Protein AF-A0A151J1C4-F1 (afdb_monomer)

Secondary structure (DSSP, 8-state):
--HHHHHHHHHHHHTS--HHHHHHHHHHHHHHTT--HHHHHHHH---HHHHHHHHHHHHHHHHHHS-GGG-HIIIIIHHHHHHHHTTS--SSHHHHHHHHHHHHHTS-HHHHHHHHHHHHHHHHHHHHTTT----

Sequence (135 aa):
MFLVNSHIIKMAAMLKPNAEYNRRAAIIEGLRAGRSATEIIRFFGYPRSTVHDVVVKYPASEQSNEDSNLNPMDYYVWSVVERVTNKSRHPNVTSLRTAIQAAFVGMDSATLQRACERFRQRIETVIQANGRYIE

InterPro domains:
  IPR036397 Ribonuclease H superfamily [G3DSA:3.30.420.10] (54-135)

Radius of gyration: 20.01 Å; Cα contacts (8 Å, |Δi|>4): 72; chains: 1; bounding box: 45×39×50 Å

Solvent-accessible surface area (backbone atoms only — not comparable to full-atom values): 7907 Å² total; per-residue (Å²): 145,68,66,70,59,55,55,52,52,48,52,57,59,68,61,50,83,45,73,66,57,54,50,53,51,54,51,52,53,38,47,75,71,69,46,51,69,69,56,47,32,67,73,71,68,50,58,66,68,58,52,51,54,48,62,69,48,41,65,65,47,52,63,57,70,70,43,50,70,70,40,55,56,60,66,43,51,47,58,52,36,51,63,58,43,66,74,50,90,59,95,44,71,66,54,43,51,51,40,46,53,48,40,62,72,68,50,57,64,70,58,54,49,55,52,54,64,43,44,61,58,47,52,52,49,26,58,76,50,72,71,42,93,72,136

Structure (mmCIF, N/CA/C/O backbone):
data_AF-A0A151J1C4-F1
#
_entry.id   AF-A0A151J1C4-F1
#
loop_
_atom_site.group_PDB
_atom_site.id
_atom_site.type_symbol
_atom_site.label_atom_id
_atom_site.label_alt_id
_atom_site.label_comp_id
_atom_site.label_asym_id
_atom_site.label_entity_id
_atom_site.label_seq_id
_atom_site.pdbx_PDB_ins_code
_atom_site.Cartn_x
_atom_site.Cartn_y
_atom_site.Cartn_z
_atom_site.occupancy
_atom_site.B_iso_or_equiv
_atom_site.auth_seq_id
_atom_site.auth_comp_id
_atom_site.auth_asym_id
_atom_site.auth_atom_id
_atom_site.pdbx_PDB_model_num
ATOM 1 N N . MET A 1 1 ? 3.571 10.542 -24.498 1.00 39.47 1 MET A N 1
ATOM 2 C CA . MET A 1 1 ? 4.294 10.727 -23.218 1.00 39.47 1 MET A CA 1
ATOM 3 C C . MET A 1 1 ? 3.798 11.989 -22.493 1.00 39.47 1 MET A C 1
ATOM 5 O O . MET A 1 1 ? 4.547 12.933 -22.352 1.00 39.47 1 MET A O 1
ATOM 9 N N . PHE A 1 2 ? 2.525 12.039 -22.065 1.00 37.16 2 PHE A N 1
ATOM 10 C CA . PHE A 1 2 ? 1.961 13.173 -21.287 1.00 37.16 2 PHE A CA 1
ATOM 11 C C . PHE A 1 2 ? 0.829 12.769 -20.312 1.00 37.16 2 PHE A C 1
ATOM 13 O O . PHE A 1 2 ? 0.400 13.577 -19.495 1.00 37.16 2 PHE A O 1
ATOM 20 N N . LEU A 1 3 ? 0.366 11.511 -20.338 1.00 42.88 3 LEU A N 1
ATOM 21 C CA . LEU A 1 3 ? -0.780 11.046 -19.539 1.00 42.88 3 LEU A CA 1
ATOM 22 C C . LEU A 1 3 ? -0.435 10.698 -18.080 1.00 42.88 3 LEU A C 1
ATOM 24 O O . LEU A 1 3 ? -1.278 10.864 -17.202 1.00 42.88 3 LEU A O 1
ATOM 28 N N . VAL A 1 4 ? 0.807 10.289 -17.795 1.00 40.84 4 VAL A N 1
ATOM 29 C CA . VAL A 1 4 ? 1.231 9.905 -16.433 1.00 40.84 4 VAL A CA 1
ATOM 30 C C . VAL A 1 4 ? 1.251 11.118 -15.490 1.00 40.84 4 VAL A C 1
ATOM 32 O O . VAL A 1 4 ? 0.829 11.021 -14.341 1.00 40.84 4 VAL A O 1
ATOM 35 N N . ASN A 1 5 ? 1.615 12.300 -16.001 1.00 44.38 5 ASN A N 1
ATOM 36 C CA . ASN A 1 5 ? 1.604 13.537 -15.217 1.00 44.38 5 ASN A CA 1
ATOM 37 C C . ASN A 1 5 ? 0.188 13.985 -14.833 1.00 44.38 5 ASN A C 1
ATOM 39 O O . ASN A 1 5 ? 0.004 14.512 -13.745 1.00 44.38 5 ASN A O 1
ATOM 43 N N . SER A 1 6 ? -0.831 13.745 -15.666 1.00 40.81 6 SER A N 1
ATOM 44 C CA . SER A 1 6 ? -2.205 14.174 -15.358 1.00 40.81 6 SER A CA 1
ATOM 45 C C . SER A 1 6 ? -2.799 13.413 -14.168 1.00 40.81 6 SER A C 1
ATOM 47 O O . SER A 1 6 ? -3.445 14.019 -13.314 1.00 40.81 6 SER A O 1
ATOM 49 N N . HIS A 1 7 ? -2.536 12.106 -14.068 1.00 47.03 7 HIS A N 1
ATOM 50 C CA . HIS A 1 7 ? -2.978 11.298 -12.930 1.00 47.03 7 HIS A CA 1
ATOM 51 C C . HIS A 1 7 ? -2.203 11.620 -11.652 1.00 47.03 7 HIS A C 1
ATOM 53 O O . HIS A 1 7 ? -2.825 11.784 -10.607 1.00 47.03 7 HIS A O 1
ATOM 59 N N . ILE A 1 8 ? -0.881 11.802 -11.732 1.00 43.78 8 ILE A N 1
ATOM 60 C CA . ILE A 1 8 ? -0.058 12.187 -10.574 1.00 43.78 8 ILE A CA 1
ATOM 61 C C . ILE A 1 8 ? -0.442 13.586 -10.067 1.00 43.78 8 ILE A C 1
ATOM 63 O O . ILE A 1 8 ? -0.606 13.777 -8.865 1.00 43.78 8 ILE A O 1
ATOM 67 N N . ILE A 1 9 ? -0.678 14.551 -10.963 1.00 49.84 9 ILE A N 1
ATOM 68 C CA . ILE A 1 9 ? -1.134 15.904 -10.605 1.00 49.84 9 ILE A CA 1
ATOM 69 C C . ILE A 1 9 ? -2.566 15.877 -10.046 1.00 49.84 9 ILE A C 1
ATOM 71 O O . ILE A 1 9 ? -2.857 16.605 -9.100 1.00 49.84 9 ILE A O 1
ATOM 75 N N . LYS A 1 10 ? -3.458 15.015 -10.559 1.00 49.84 10 LYS A N 1
ATOM 76 C CA . LYS A 1 10 ? -4.797 14.805 -9.978 1.00 49.84 10 LYS A CA 1
ATOM 77 C C . LYS A 1 10 ? -4.732 14.177 -8.586 1.00 49.84 10 LYS A C 1
ATOM 79 O O . LYS A 1 10 ? -5.439 14.649 -7.705 1.00 49.84 10 LYS A O 1
ATOM 84 N N . MET A 1 11 ? -3.870 13.185 -8.357 1.00 48.00 11 MET A N 1
ATOM 85 C CA . MET A 1 11 ? -3.659 12.615 -7.020 1.00 48.00 11 ME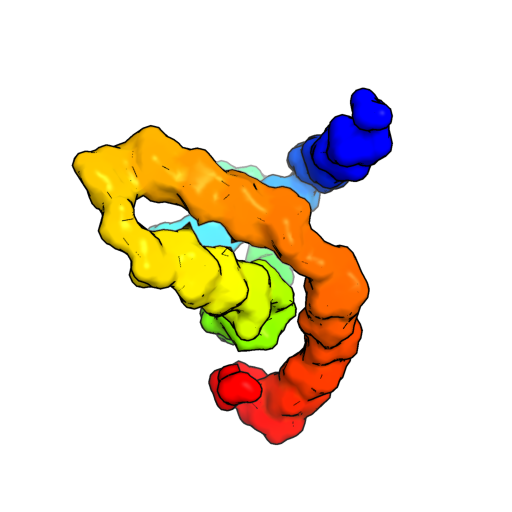T A CA 1
ATOM 86 C C . MET A 1 11 ? -3.055 13.647 -6.058 1.00 48.00 11 MET A C 1
ATOM 88 O O . MET A 1 11 ? -3.545 13.797 -4.946 1.00 48.00 11 MET A O 1
ATOM 92 N N . ALA A 1 12 ? -2.080 14.445 -6.502 1.00 45.22 12 ALA A N 1
ATOM 93 C CA . ALA A 1 12 ? -1.535 15.561 -5.725 1.00 45.22 12 ALA A CA 1
ATOM 94 C C . ALA A 1 12 ? -2.582 16.656 -5.429 1.00 45.22 12 ALA A C 1
ATOM 96 O O . ALA A 1 12 ? -2.571 17.256 -4.358 1.00 45.22 12 ALA A O 1
ATOM 97 N N . ALA A 1 13 ? -3.528 16.895 -6.341 1.00 49.38 13 ALA A N 1
ATOM 98 C CA . ALA A 1 13 ? -4.646 17.812 -6.123 1.00 49.38 13 ALA A CA 1
ATOM 99 C C . ALA A 1 13 ? -5.725 17.236 -5.184 1.00 49.38 13 ALA A C 1
ATOM 101 O O . ALA A 1 13 ? -6.360 18.003 -4.463 1.00 49.38 13 ALA A O 1
ATOM 102 N N . MET A 1 14 ? -5.908 15.909 -5.152 1.00 52.03 14 MET A N 1
ATOM 103 C CA . MET A 1 14 ? -6.715 15.207 -4.139 1.00 52.03 14 MET A CA 1
ATOM 104 C C . MET A 1 14 ? -6.045 15.205 -2.757 1.00 52.03 14 MET A C 1
ATOM 106 O O . MET A 1 14 ? -6.737 15.120 -1.748 1.00 52.03 14 MET A O 1
ATOM 110 N N . LEU A 1 15 ? -4.719 15.362 -2.708 1.00 52.03 15 LEU A N 1
ATOM 111 C CA . LEU A 1 15 ? -3.925 15.590 -1.497 1.00 52.03 15 LEU A CA 1
ATOM 112 C C . LEU A 1 15 ? -3.920 17.062 -1.046 1.00 52.03 15 LEU A C 1
ATOM 114 O O . LEU A 1 15 ? -3.160 17.422 -0.145 1.00 52.03 15 LEU A O 1
ATOM 118 N N . LYS A 1 16 ? -4.761 17.935 -1.629 1.00 50.75 16 LYS A N 1
ATOM 119 C CA . LYS A 1 16 ? -5.019 19.243 -1.014 1.00 50.75 16 LYS A CA 1
ATOM 120 C C . LYS A 1 16 ? -5.507 18.997 0.417 1.00 50.75 16 LYS A C 1
ATOM 122 O O . LYS A 1 16 ? -6.454 18.229 0.589 1.00 50.75 16 LYS A O 1
ATOM 127 N N . PRO A 1 17 ? -4.903 19.629 1.437 1.00 53.03 17 PRO A N 1
ATOM 128 C CA . PRO A 1 17 ? -5.266 19.362 2.818 1.00 53.03 17 PRO A CA 1
ATOM 129 C C . PRO A 1 17 ? -6.734 19.742 3.046 1.00 53.03 17 PRO A C 1
ATOM 131 O O . PRO A 1 17 ? -7.078 20.922 3.118 1.00 53.03 17 PRO A O 1
ATOM 134 N N . ASN A 1 18 ? -7.622 18.751 3.128 1.00 70.88 18 ASN A N 1
ATOM 135 C CA . ASN A 1 18 ? -8.983 18.985 3.586 1.00 70.88 18 ASN A CA 1
ATOM 136 C C . ASN A 1 18 ? -8.887 19.368 5.069 1.00 70.88 18 ASN A C 1
ATOM 138 O O . ASN A 1 18 ? -8.305 18.634 5.867 1.00 70.88 18 ASN A O 1
ATOM 142 N N . ALA A 1 19 ? -9.454 20.513 5.453 1.00 73.75 19 ALA A N 1
ATOM 143 C CA . ALA A 1 19 ? -9.430 20.978 6.836 1.00 73.75 19 ALA A CA 1
ATOM 144 C C . ALA A 1 19 ? -10.014 19.941 7.810 1.00 73.75 19 ALA A C 1
ATOM 146 O O . ALA A 1 19 ? -9.607 19.898 8.968 1.00 73.75 19 ALA A O 1
ATOM 147 N N . GLU A 1 20 ? -10.950 19.104 7.359 1.00 74.44 20 GLU A N 1
ATOM 148 C CA . GLU A 1 20 ? -11.461 17.983 8.147 1.00 74.44 20 GLU A CA 1
ATOM 149 C C . GLU A 1 20 ? -10.437 16.845 8.273 1.00 74.44 20 GLU A C 1
ATOM 151 O O . GLU A 1 20 ? -10.214 16.342 9.374 1.00 74.44 20 GLU A O 1
ATOM 156 N N . TYR A 1 21 ? -9.771 16.477 7.175 1.00 74.94 21 TYR A N 1
ATOM 157 C CA . TYR A 1 21 ? -8.719 15.456 7.175 1.00 74.94 21 TYR A CA 1
ATOM 158 C C . TYR A 1 21 ? -7.572 15.844 8.114 1.00 74.94 21 TYR A C 1
ATOM 160 O O . TYR A 1 21 ? -7.170 15.052 8.963 1.00 74.94 21 TYR A O 1
ATOM 168 N N . ASN A 1 22 ? -7.121 17.098 8.043 1.00 81.38 22 ASN A N 1
ATOM 169 C CA . ASN A 1 22 ? -6.067 17.618 8.913 1.00 81.38 22 ASN A CA 1
ATOM 170 C C . ASN A 1 22 ? -6.461 17.574 10.393 1.00 81.38 22 ASN A C 1
ATOM 172 O O . ASN A 1 22 ? -5.638 17.235 11.239 1.00 81.38 22 ASN A O 1
ATOM 176 N N . ARG A 1 23 ? -7.726 17.887 10.712 1.00 85.81 23 ARG A N 1
ATOM 177 C CA . ARG A 1 23 ? -8.250 17.797 12.082 1.00 85.81 23 ARG A CA 1
ATOM 178 C C . ARG A 1 23 ? -8.241 16.358 12.587 1.00 85.81 23 ARG A C 1
ATOM 180 O O . ARG A 1 23 ? -7.767 16.116 13.692 1.00 85.81 23 ARG A O 1
ATOM 187 N N . ARG A 1 24 ? -8.724 15.406 11.781 1.00 86.75 24 ARG A N 1
ATOM 188 C CA . ARG A 1 24 ? -8.703 13.976 12.133 1.00 86.75 24 ARG A CA 1
ATOM 189 C C . ARG A 1 24 ? -7.276 13.481 12.358 1.00 86.75 24 ARG A C 1
ATOM 191 O O . ARG A 1 24 ? -7.024 12.857 13.381 1.00 86.75 24 ARG A O 1
ATOM 198 N N . ALA A 1 25 ? -6.350 13.819 11.461 1.00 84.25 25 ALA A N 1
ATOM 199 C CA . ALA A 1 25 ? -4.943 13.445 11.581 1.00 84.25 25 ALA A CA 1
ATOM 200 C C . ALA A 1 25 ? -4.305 13.997 12.868 1.00 84.25 25 ALA A C 1
ATOM 202 O O . ALA A 1 25 ? -3.682 13.249 13.611 1.00 84.25 25 ALA A O 1
ATOM 203 N N . ALA A 1 26 ? -4.525 15.276 13.189 1.00 88.75 26 ALA A N 1
ATOM 204 C CA . ALA A 1 26 ? -3.998 15.883 14.413 1.00 88.75 26 ALA A CA 1
ATOM 205 C C . ALA A 1 26 ? -4.557 15.237 15.697 1.00 88.75 26 ALA A C 1
ATOM 207 O O . ALA A 1 26 ? -3.828 15.080 16.677 1.00 88.75 26 ALA A O 1
ATOM 208 N N . ILE A 1 27 ? -5.836 14.840 15.696 1.00 90.50 27 ILE A N 1
ATOM 209 C CA . ILE A 1 27 ? -6.447 14.112 16.818 1.00 90.50 27 ILE A CA 1
ATOM 210 C C . ILE A 1 27 ? -5.807 12.726 16.963 1.00 90.50 27 ILE A C 1
ATOM 212 O O . ILE A 1 27 ? -5.419 12.359 18.067 1.00 90.50 27 ILE A O 1
ATOM 216 N N . ILE A 1 28 ? -5.657 11.991 15.858 1.00 88.06 28 ILE A N 1
ATOM 217 C CA . ILE A 1 28 ? -5.029 10.663 15.827 1.00 88.06 28 ILE A CA 1
ATOM 218 C C . ILE A 1 28 ? -3.596 10.714 16.371 1.00 88.06 28 ILE A C 1
ATOM 220 O O . ILE A 1 28 ? -3.253 9.944 17.262 1.00 88.06 28 ILE A O 1
ATOM 224 N N . GLU A 1 29 ? -2.780 11.660 15.907 1.00 88.19 29 GLU A N 1
ATOM 225 C CA . GLU A 1 29 ? -1.403 11.818 16.390 1.00 88.19 29 GLU A CA 1
ATOM 226 C C . GLU A 1 29 ? -1.348 12.201 17.878 1.00 88.19 29 GLU A C 1
ATOM 228 O O . GLU A 1 29 ? -0.490 11.722 18.618 1.00 88.19 29 GLU A O 1
ATOM 233 N N . GLY A 1 30 ? -2.302 13.007 18.359 1.00 89.38 30 GLY A N 1
ATOM 234 C CA . GLY A 1 30 ? -2.448 13.291 19.786 1.00 89.38 30 GLY A CA 1
ATOM 235 C C . GLY A 1 30 ? -2.725 12.035 20.618 1.00 89.38 30 GLY A C 1
ATOM 236 O O . GLY A 1 30 ? -2.129 11.873 21.683 1.00 89.38 30 GLY A O 1
ATOM 237 N N . LEU A 1 31 ? -3.587 11.142 20.121 1.00 89.00 31 LEU A N 1
ATOM 238 C CA . LEU A 1 31 ? -3.901 9.867 20.773 1.00 89.00 31 LEU A CA 1
ATOM 239 C C . LEU A 1 31 ? -2.702 8.913 20.762 1.00 89.00 31 LEU A C 1
ATOM 241 O O . LEU A 1 31 ? -2.382 8.347 21.804 1.00 89.00 31 LEU A O 1
ATOM 245 N N . ARG A 1 32 ? -1.985 8.800 19.633 1.00 84.88 32 ARG A N 1
ATOM 246 C CA . ARG A 1 32 ? -0.730 8.025 19.526 1.00 84.88 32 ARG A CA 1
ATOM 247 C C . ARG A 1 32 ? 0.334 8.497 20.505 1.00 84.88 32 ARG A C 1
ATOM 249 O O . ARG A 1 32 ? 1.040 7.688 21.094 1.00 84.88 32 ARG A O 1
ATOM 256 N N . ALA A 1 33 ? 0.418 9.809 20.713 1.00 89.62 33 ALA A N 1
ATOM 257 C CA . ALA A 1 33 ? 1.309 10.418 21.693 1.00 89.62 33 ALA A CA 1
ATOM 258 C C . ALA A 1 33 ? 0.833 10.252 23.155 1.00 89.62 33 ALA A C 1
ATOM 260 O O . ALA A 1 33 ? 1.418 10.857 24.053 1.00 89.62 33 ALA A O 1
ATOM 261 N N . GLY A 1 34 ? -0.233 9.482 23.408 1.00 89.19 34 GLY A N 1
ATOM 262 C CA . GLY A 1 34 ? -0.753 9.189 24.744 1.00 89.19 34 GLY A CA 1
ATOM 263 C C . GLY A 1 34 ? -1.564 10.319 25.383 1.00 89.19 34 GLY 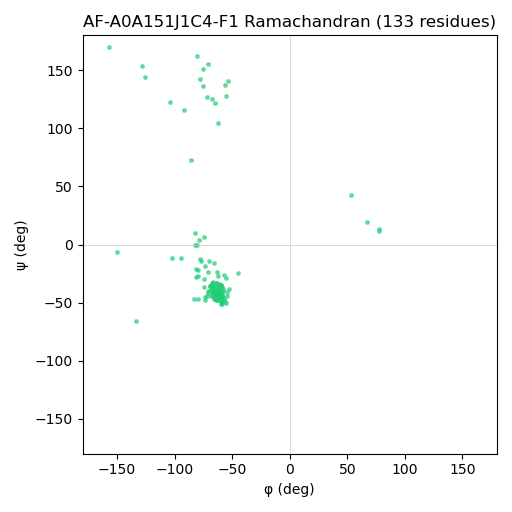A C 1
ATOM 264 O O . GLY A 1 34 ? -1.821 10.275 26.585 1.00 89.19 34 GLY A O 1
ATOM 265 N N . ARG A 1 35 ? -1.969 11.346 24.621 1.00 91.62 35 ARG A N 1
ATOM 266 C CA . ARG A 1 35 ? -2.772 12.456 25.158 1.00 91.62 35 ARG A CA 1
ATOM 267 C C . ARG A 1 35 ? -4.231 12.049 25.314 1.00 91.62 35 ARG A C 1
ATOM 269 O O . ARG A 1 35 ? -4.813 11.397 24.450 1.00 91.62 35 ARG A O 1
ATOM 276 N N . SER A 1 36 ? -4.865 12.521 26.381 1.00 92.94 36 SER A N 1
ATOM 277 C CA . SER A 1 36 ? -6.302 12.346 26.588 1.00 92.94 36 SER A CA 1
ATOM 278 C C . SER A 1 36 ? -7.131 13.197 25.616 1.00 92.94 36 SER A C 1
ATOM 280 O O . SER A 1 36 ? -6.712 14.268 25.168 1.00 92.94 36 SER A O 1
ATOM 282 N N . ALA A 1 37 ? -8.372 12.776 25.349 1.00 91.25 37 ALA A N 1
ATOM 283 C CA . ALA A 1 37 ? -9.319 13.546 24.536 1.00 91.25 37 ALA A CA 1
ATOM 284 C C . ALA A 1 37 ? -9.483 14.991 25.048 1.00 91.25 37 ALA A C 1
ATOM 286 O O . ALA A 1 37 ? -9.546 15.933 24.260 1.00 91.25 37 ALA A O 1
ATOM 287 N N . THR A 1 38 ? -9.491 15.183 26.370 1.00 94.00 38 THR A N 1
ATOM 288 C CA . THR A 1 38 ? -9.592 16.504 27.005 1.00 94.00 38 THR A CA 1
ATOM 289 C C . THR A 1 38 ? -8.383 17.387 26.698 1.00 94.00 38 THR A C 1
ATOM 291 O O . THR A 1 38 ? -8.547 18.575 26.416 1.00 94.00 38 THR A O 1
ATOM 294 N N . GLU A 1 39 ? -7.172 16.827 26.713 1.00 92.06 39 GLU A N 1
ATOM 295 C CA . GLU A 1 39 ? -5.955 17.561 26.357 1.00 92.06 39 GLU A CA 1
ATOM 296 C C . GLU A 1 39 ? -5.932 17.939 24.879 1.00 92.06 39 GLU A C 1
ATOM 298 O O . GLU A 1 39 ? -5.553 19.061 24.551 1.00 92.06 39 GLU A O 1
ATOM 303 N N . ILE A 1 40 ? -6.396 17.047 24.001 1.00 91.81 40 ILE A N 1
ATOM 304 C CA . ILE A 1 40 ? -6.512 17.297 22.558 1.00 91.81 40 ILE A CA 1
ATOM 305 C C . ILE A 1 40 ? -7.530 18.414 22.284 1.00 91.81 40 ILE A C 1
ATOM 307 O O . ILE A 1 40 ? -7.218 19.353 21.552 1.00 91.81 40 ILE A O 1
ATOM 311 N N . ILE A 1 41 ? -8.712 18.364 22.915 1.00 94.50 41 ILE A N 1
ATOM 312 C CA . ILE A 1 41 ? -9.742 19.416 22.824 1.00 94.50 41 ILE A CA 1
ATOM 313 C C . ILE A 1 41 ? -9.161 20.764 23.249 1.00 94.50 41 ILE A C 1
ATOM 315 O O . ILE A 1 41 ? -9.318 21.755 22.541 1.00 94.50 41 ILE A O 1
ATOM 319 N N . ARG A 1 42 ? -8.476 20.805 24.398 1.00 93.38 42 ARG A N 1
ATOM 320 C CA . ARG A 1 42 ? -7.905 22.041 24.942 1.00 93.38 42 ARG A CA 1
ATOM 321 C C . ARG A 1 42 ? -6.785 22.595 24.063 1.00 93.38 42 ARG A C 1
ATOM 323 O O . ARG A 1 42 ? -6.711 23.802 23.881 1.00 93.38 42 ARG A O 1
ATOM 330 N N . PHE A 1 43 ? -5.914 21.729 23.552 1.00 91.12 43 PHE A N 1
ATOM 331 C CA . PHE A 1 43 ? -4.737 22.135 22.789 1.00 91.12 43 PHE A CA 1
ATOM 332 C C . PHE A 1 43 ? -5.095 22.627 21.384 1.00 91.12 43 PHE A C 1
ATOM 334 O O . PHE A 1 43 ? -4.603 23.665 20.954 1.00 91.12 43 PHE A O 1
ATOM 341 N N . PHE A 1 44 ? -5.962 21.900 20.675 1.00 89.00 44 PHE A N 1
ATOM 342 C CA . PHE A 1 44 ? -6.318 22.226 19.293 1.00 89.00 44 PHE A CA 1
ATOM 343 C C . PHE A 1 44 ? -7.591 23.073 19.159 1.00 89.00 44 PHE A C 1
ATOM 345 O O . PHE A 1 44 ? -7.880 23.568 18.071 1.00 89.00 44 PHE A O 1
ATOM 352 N N . GLY A 1 45 ? -8.375 23.227 20.230 1.00 91.94 45 GLY A N 1
ATOM 353 C CA . GLY A 1 45 ? -9.634 23.978 20.208 1.00 91.94 45 GLY A CA 1
ATOM 354 C C . GLY A 1 45 ? -10.734 23.324 19.365 1.00 91.94 45 GLY A C 1
ATOM 355 O O . GLY A 1 45 ? -11.672 23.994 18.939 1.00 91.94 45 GLY A O 1
ATOM 356 N N . TYR A 1 46 ? -10.622 22.025 19.076 1.00 91.69 46 TYR A N 1
ATOM 357 C CA . TYR A 1 46 ? -11.603 21.314 18.257 1.00 91.69 46 TYR A CA 1
ATOM 358 C C . TYR A 1 46 ? -12.900 21.027 19.032 1.00 91.69 46 TYR A C 1
ATOM 360 O O . TYR A 1 46 ? -12.859 20.832 20.251 1.00 91.69 46 TYR A O 1
ATOM 368 N N . PRO A 1 47 ? -14.060 20.948 18.347 1.00 92.94 47 PRO A N 1
ATOM 369 C CA . PRO A 1 47 ? -15.321 20.601 18.993 1.00 92.94 47 PRO A CA 1
ATOM 370 C C . PRO A 1 47 ? -15.227 19.259 19.723 1.00 92.94 47 PRO A C 1
ATOM 372 O O . PRO A 1 47 ? -14.702 18.285 19.174 1.00 92.94 47 PRO A O 1
ATOM 375 N N . ARG A 1 48 ? -15.789 19.180 20.940 1.00 92.31 48 ARG A N 1
ATOM 376 C CA . ARG A 1 48 ? -15.769 17.941 21.743 1.00 92.31 48 ARG A CA 1
ATOM 377 C C . ARG A 1 48 ? -16.354 16.760 20.968 1.00 92.31 48 ARG A C 1
ATOM 379 O O . ARG A 1 48 ? -15.790 15.675 21.011 1.00 92.31 48 ARG A O 1
ATOM 386 N N . SER A 1 49 ? -17.438 16.986 20.225 1.00 91.75 49 SER A N 1
ATOM 387 C CA . SER A 1 49 ? -18.083 15.969 19.387 1.00 91.75 49 SER A CA 1
ATOM 388 C C . SER A 1 49 ? -17.137 15.388 18.336 1.00 91.75 49 SER A C 1
ATOM 390 O O . SER A 1 49 ? -17.087 14.176 18.177 1.00 91.75 49 SER A O 1
ATOM 392 N N . THR A 1 50 ? -16.339 16.225 17.668 1.00 90.12 50 THR A N 1
ATOM 393 C CA . THR A 1 50 ? -15.360 15.780 16.667 1.00 90.12 50 THR A CA 1
ATOM 394 C C . THR A 1 50 ? -14.262 14.932 17.297 1.00 90.12 50 THR A C 1
ATOM 396 O O . THR A 1 50 ? -13.916 13.886 16.759 1.00 90.12 50 THR A O 1
ATOM 399 N N . VAL A 1 51 ? -13.723 15.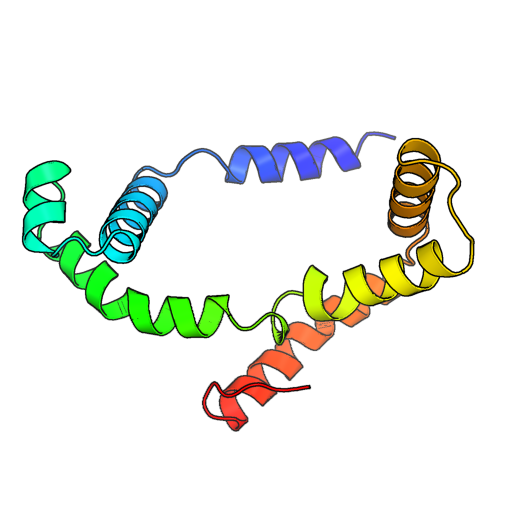359 18.442 1.00 91.00 51 VAL A N 1
ATOM 400 C CA . VAL A 1 51 ? -12.667 14.598 19.125 1.00 91.00 51 VAL A CA 1
ATOM 401 C C . VAL A 1 51 ? -13.207 13.261 19.621 1.00 91.00 51 VAL A C 1
ATOM 403 O O . VAL A 1 51 ? -12.584 12.236 19.373 1.00 91.00 51 VAL A O 1
ATOM 406 N N . HIS A 1 52 ? -14.381 13.244 20.253 1.00 92.38 52 HIS A N 1
ATOM 407 C CA . HIS A 1 52 ? -14.984 12.002 20.736 1.00 92.38 52 HIS A CA 1
ATOM 408 C C . HIS A 1 52 ? -15.372 11.042 19.602 1.00 92.38 52 HIS A C 1
ATOM 410 O O . HIS A 1 52 ? -15.130 9.847 19.738 1.00 92.38 52 HIS A O 1
ATOM 416 N N . ASP A 1 53 ? -15.895 11.535 18.474 1.00 90.38 53 ASP A N 1
ATOM 417 C CA . ASP A 1 53 ? -16.190 10.695 17.303 1.00 90.38 53 ASP A CA 1
ATOM 418 C C . ASP A 1 53 ? -14.926 10.006 16.763 1.00 90.38 53 ASP A C 1
ATOM 420 O O . ASP A 1 53 ? -14.932 8.803 16.498 1.00 90.38 53 ASP A O 1
ATOM 424 N N . VAL A 1 54 ? -13.813 10.744 16.667 1.00 87.31 54 VAL A N 1
ATOM 425 C CA . VAL A 1 54 ? -12.527 10.186 16.226 1.00 87.31 54 VAL A CA 1
ATOM 426 C C . VAL A 1 54 ? -11.968 9.205 17.253 1.00 87.31 54 VAL A C 1
ATOM 428 O O . VAL A 1 54 ? -11.549 8.124 16.862 1.00 87.31 54 VAL A O 1
ATOM 431 N N . VAL A 1 55 ? -12.006 9.527 18.549 1.00 88.62 55 VAL A N 1
ATOM 432 C CA . VAL A 1 55 ? -11.534 8.638 19.629 1.00 88.62 55 VAL A CA 1
ATOM 433 C C . VAL A 1 55 ? -12.263 7.295 19.613 1.00 88.62 55 VAL A C 1
ATOM 435 O O . VAL A 1 55 ? -11.629 6.264 19.799 1.00 88.62 55 VAL A O 1
ATOM 438 N N . VAL A 1 56 ? -13.575 7.290 19.364 1.00 88.81 56 VAL A N 1
ATOM 439 C CA . VAL A 1 56 ? -14.368 6.052 19.285 1.00 88.81 56 VAL A CA 1
ATOM 440 C C . VAL A 1 56 ? -14.011 5.232 18.043 1.00 88.81 56 VAL A C 1
ATOM 442 O O . VAL A 1 56 ? -13.939 4.009 18.112 1.00 88.81 56 VAL A O 1
ATOM 445 N N . LYS A 1 57 ? -13.774 5.888 16.902 1.00 83.00 57 LYS A N 1
ATOM 446 C CA . LYS A 1 57 ? -13.453 5.216 15.630 1.00 83.00 57 LYS A CA 1
ATOM 447 C C . LYS A 1 57 ? -11.983 4.808 15.512 1.00 83.00 57 LYS A C 1
ATOM 449 O O . LYS A 1 57 ? -11.657 3.935 14.712 1.00 83.00 57 LYS A O 1
ATOM 454 N N . TYR A 1 58 ? -11.101 5.431 16.290 1.00 75.88 58 TYR A N 1
ATOM 455 C CA . TYR A 1 58 ? -9.656 5.261 16.185 1.00 75.88 58 TYR A CA 1
ATOM 456 C C . TYR A 1 58 ? -9.172 3.815 16.401 1.00 75.88 58 TYR A C 1
ATOM 458 O O . TYR A 1 58 ? -8.457 3.325 15.526 1.00 75.88 58 TYR A O 1
ATOM 466 N N . PRO A 1 59 ? -9.605 3.079 17.445 1.00 71.19 59 PRO A N 1
ATOM 467 C CA . PRO A 1 59 ? -9.166 1.698 17.665 1.00 71.19 59 PRO A CA 1
ATOM 468 C C . PRO A 1 59 ? -9.531 0.767 16.499 1.00 71.19 59 PRO A C 1
ATOM 470 O O . PRO A 1 59 ? -8.731 -0.065 16.086 1.00 71.19 59 PRO A O 1
ATOM 473 N N . ALA A 1 60 ? -10.716 0.954 15.905 1.00 62.09 60 ALA A N 1
ATOM 474 C CA . ALA A 1 60 ? -11.132 0.206 14.717 1.00 62.09 60 ALA A CA 1
ATOM 475 C C . ALA A 1 60 ? -10.269 0.547 13.488 1.00 62.09 60 ALA A C 1
ATOM 477 O O . ALA A 1 60 ? -10.018 -0.312 12.645 1.00 62.09 60 ALA A O 1
ATOM 478 N N . SER A 1 61 ? -9.790 1.794 13.397 1.00 59.97 61 SER A N 1
ATOM 479 C CA . SER A 1 61 ? -8.891 2.221 12.326 1.00 59.97 61 SER A CA 1
ATOM 480 C C . SER A 1 61 ? -7.463 1.695 12.492 1.00 59.97 61 SER A C 1
ATOM 482 O O . SER A 1 61 ? -6.862 1.324 11.489 1.00 59.97 61 SER A O 1
ATOM 484 N N . GLU A 1 62 ? -6.922 1.601 13.714 1.00 59.78 62 GLU A N 1
ATOM 485 C CA . GLU A 1 62 ? -5.607 0.977 13.949 1.00 59.78 62 GLU A CA 1
ATOM 486 C C . GLU A 1 62 ? -5.607 -0.486 13.518 1.00 59.78 62 GLU A C 1
ATOM 488 O O . GLU A 1 62 ? -4.740 -0.882 12.743 1.00 59.78 62 GLU A O 1
ATOM 493 N N . GLN A 1 63 ? -6.649 -1.237 13.884 1.00 53.97 63 GLN A N 1
ATOM 494 C CA . GLN A 1 63 ? -6.797 -2.632 13.472 1.00 53.97 63 GLN A CA 1
ATOM 495 C C . GLN A 1 63 ? -6.842 -2.800 11.942 1.00 53.97 63 GLN A C 1
ATOM 497 O O . GLN A 1 63 ? -6.322 -3.777 11.416 1.00 53.97 63 GLN A O 1
ATOM 502 N N . SER A 1 64 ? -7.438 -1.842 11.220 1.00 54.38 64 SER A N 1
ATOM 503 C CA . SER A 1 64 ? -7.463 -1.842 9.749 1.00 54.38 64 SER A CA 1
ATOM 504 C C . SER A 1 64 ? -6.165 -1.348 9.098 1.00 54.38 64 SER A C 1
ATOM 506 O O . SER A 1 64 ? -5.860 -1.737 7.977 1.00 54.38 64 SER A O 1
ATOM 508 N N . ASN A 1 65 ? -5.402 -0.487 9.781 1.00 51.66 65 ASN A N 1
ATOM 509 C CA . ASN A 1 65 ? -4.144 0.072 9.277 1.00 51.66 65 ASN A CA 1
ATOM 510 C C . ASN A 1 65 ? -2.972 -0.909 9.416 1.00 51.66 65 ASN A C 1
ATOM 512 O O . ASN A 1 65 ? -1.985 -0.773 8.698 1.00 51.66 65 ASN A O 1
ATOM 516 N N . GLU A 1 66 ? -3.071 -1.882 10.322 1.00 55.09 66 GLU A N 1
ATOM 517 C CA . GLU A 1 66 ? -2.119 -2.995 10.415 1.00 55.09 66 GLU A CA 1
ATOM 518 C C . GLU A 1 66 ? -2.358 -4.071 9.344 1.00 55.09 66 GLU A C 1
ATOM 520 O O . GLU A 1 66 ? -1.496 -4.922 9.116 1.00 55.09 66 GLU A O 1
ATOM 525 N N . ASP A 1 67 ? -3.494 -4.027 8.640 1.00 60.78 67 ASP A N 1
ATOM 526 C CA . ASP A 1 67 ? -3.862 -5.050 7.668 1.00 60.78 67 ASP A CA 1
ATOM 527 C C . ASP A 1 67 ? -3.259 -4.761 6.281 1.00 60.78 67 ASP A C 1
ATOM 529 O O . ASP A 1 67 ? -3.935 -4.397 5.313 1.00 60.78 67 ASP A O 1
ATOM 533 N N . SER A 1 68 ? -1.941 -4.968 6.183 1.00 64.81 68 SER A N 1
ATOM 534 C CA . SER A 1 68 ? -1.157 -5.029 4.932 1.00 64.81 68 SER A CA 1
ATOM 535 C C . SER A 1 68 ? -1.834 -5.884 3.842 1.00 64.81 68 SER A C 1
ATOM 537 O O . SER A 1 68 ? -1.675 -5.652 2.640 1.00 64.81 68 SER A O 1
ATOM 539 N N . ASN A 1 69 ? -2.690 -6.829 4.243 1.00 71.00 69 ASN A N 1
ATOM 540 C CA . ASN A 1 69 ? -3.433 -7.697 3.340 1.00 71.00 69 ASN A CA 1
ATOM 541 C C . ASN A 1 69 ? -4.454 -6.973 2.466 1.00 71.00 69 ASN A C 1
ATOM 543 O O . ASN A 1 69 ? -4.919 -7.561 1.492 1.00 71.00 69 ASN A O 1
ATOM 547 N N . LEU A 1 70 ? -4.823 -5.733 2.776 1.00 82.00 70 LEU A N 1
ATOM 548 C CA . LEU A 1 70 ? -5.827 -4.997 2.010 1.00 82.00 70 LEU A CA 1
ATOM 549 C C . LEU A 1 70 ? -5.222 -3.961 1.062 1.00 82.00 70 LEU A C 1
ATOM 551 O O . LEU A 1 70 ? -5.922 -3.474 0.177 1.00 82.00 70 LEU A O 1
ATOM 555 N N . ASN A 1 71 ? -3.928 -3.659 1.171 1.00 84.56 71 ASN A N 1
ATOM 556 C CA . ASN A 1 71 ? -3.257 -2.748 0.251 1.00 84.56 71 ASN A CA 1
ATOM 557 C C . ASN A 1 71 ? -2.635 -3.517 -0.932 1.00 84.56 71 ASN A C 1
ATOM 559 O O . ASN A 1 71 ? -1.676 -4.260 -0.722 1.00 84.56 71 ASN A O 1
ATOM 563 N N . PRO A 1 72 ? -3.085 -3.311 -2.190 1.00 86.94 72 PRO A N 1
ATOM 564 C CA . PRO A 1 72 ? -2.504 -3.978 -3.360 1.00 86.94 72 PRO A CA 1
ATOM 565 C C . PRO A 1 72 ? -1.007 -3.738 -3.539 1.00 86.94 72 PRO A C 1
ATOM 567 O O . PRO A 1 72 ? -0.317 -4.576 -4.126 1.00 86.94 72 PRO A O 1
ATOM 570 N N . MET A 1 73 ? -0.487 -2.617 -3.028 1.00 87.62 73 MET A N 1
ATOM 571 C CA . MET A 1 73 ? 0.9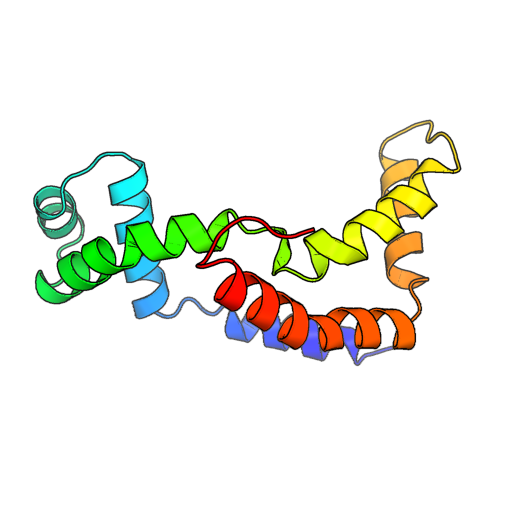56 -2.408 -3.008 1.00 87.62 73 MET A CA 1
ATOM 572 C C . MET A 1 73 ? 1.671 -3.433 -2.133 1.00 87.62 73 MET A C 1
ATOM 574 O O . MET A 1 73 ? 2.678 -3.987 -2.569 1.00 87.62 73 MET A O 1
ATOM 578 N N . ASP A 1 74 ? 1.131 -3.714 -0.952 1.00 85.88 74 ASP A N 1
ATOM 579 C CA . ASP A 1 74 ? 1.788 -4.541 0.053 1.00 85.88 74 ASP A CA 1
ATOM 580 C C . ASP A 1 74 ? 1.567 -6.034 -0.207 1.00 85.88 74 ASP A C 1
ATOM 582 O O . ASP A 1 74 ? 2.539 -6.784 -0.277 1.00 85.88 74 ASP A O 1
ATOM 586 N N . TYR A 1 75 ? 0.331 -6.469 -0.486 1.00 84.50 75 TYR A N 1
ATOM 587 C CA . TYR A 1 75 ? 0.060 -7.893 -0.735 1.00 84.50 75 TYR A CA 1
ATOM 588 C C . TYR A 1 75 ? 0.479 -8.381 -2.130 1.00 84.50 75 TYR A C 1
ATOM 590 O O . TYR A 1 75 ? 0.499 -9.588 -2.381 1.00 84.50 75 TYR A O 1
ATOM 598 N N . TYR A 1 76 ? 0.765 -7.479 -3.078 1.00 89.56 76 TYR A N 1
ATOM 599 C CA . TYR A 1 76 ? 1.094 -7.872 -4.450 1.00 89.56 76 TYR A CA 1
ATOM 600 C C . TYR A 1 76 ? 2.313 -7.159 -5.028 1.00 89.56 76 TYR A C 1
ATOM 602 O O . TYR A 1 76 ? 3.308 -7.821 -5.331 1.00 89.56 76 TYR A O 1
ATOM 610 N N . VAL A 1 77 ? 2.258 -5.841 -5.229 1.00 91.31 77 VAL A N 1
ATOM 611 C CA . VAL A 1 77 ? 3.264 -5.137 -6.046 1.00 91.31 77 VAL A CA 1
ATOM 612 C C . VAL A 1 77 ? 4.664 -5.264 -5.4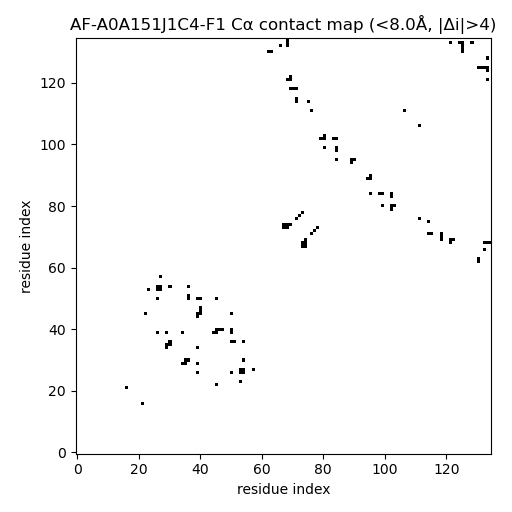50 1.00 91.31 77 VAL A C 1
ATOM 614 O O . VAL A 1 77 ? 5.602 -5.586 -6.184 1.00 91.31 77 VAL A O 1
ATOM 617 N N . TRP A 1 78 ? 4.812 -5.102 -4.134 1.00 92.25 78 TRP A N 1
ATOM 618 C CA . TRP A 1 78 ? 6.104 -5.259 -3.470 1.00 92.25 78 TRP A CA 1
ATOM 619 C C . TRP A 1 78 ? 6.667 -6.672 -3.603 1.00 92.25 78 TRP A C 1
ATOM 621 O O . TRP A 1 78 ? 7.846 -6.801 -3.921 1.00 92.25 78 TRP A O 1
ATOM 631 N N . SER A 1 79 ? 5.833 -7.715 -3.514 1.00 90.31 79 SER A N 1
ATOM 632 C CA . SER A 1 79 ? 6.277 -9.103 -3.726 1.00 90.31 79 SER A CA 1
ATOM 633 C C . SER A 1 79 ? 6.855 -9.330 -5.132 1.00 90.31 79 SER A C 1
ATOM 635 O O . SER A 1 79 ? 7.814 -10.082 -5.321 1.00 90.31 79 SER 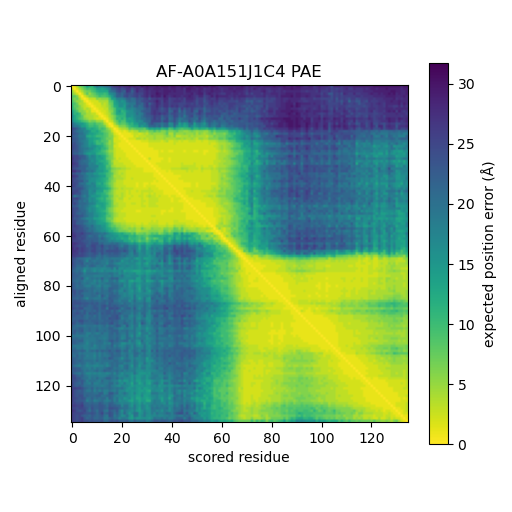A O 1
ATOM 637 N N . VAL A 1 80 ? 6.291 -8.668 -6.151 1.00 92.00 80 VAL A N 1
ATOM 638 C CA . VAL A 1 80 ? 6.773 -8.763 -7.534 1.00 92.00 80 VAL A CA 1
ATOM 639 C C . VAL A 1 80 ? 8.076 -7.994 -7.693 1.00 92.00 80 VAL A C 1
ATOM 641 O O . VAL A 1 80 ? 9.024 -8.532 -8.266 1.00 92.00 80 VAL A O 1
ATOM 644 N N . VAL A 1 81 ? 8.121 -6.755 -7.195 1.00 93.88 81 VAL A N 1
ATOM 645 C CA . VAL A 1 81 ? 9.311 -5.902 -7.264 1.00 93.88 81 VAL A CA 1
ATOM 646 C C . VAL A 1 81 ? 10.473 -6.590 -6.564 1.00 93.88 81 VAL A C 1
ATOM 648 O O . VAL A 1 81 ? 11.498 -6.797 -7.201 1.00 93.88 81 VAL A O 1
ATOM 651 N N . GLU A 1 82 ? 10.282 -7.043 -5.326 1.00 94.38 82 GLU A N 1
ATOM 652 C CA . GLU A 1 82 ? 11.288 -7.760 -4.545 1.00 94.38 82 GLU A CA 1
ATOM 653 C C . GLU A 1 82 ? 11.808 -8.991 -5.295 1.00 94.38 82 GLU A C 1
ATOM 655 O O . GLU A 1 82 ? 13.016 -9.141 -5.499 1.00 94.38 82 GLU A O 1
ATOM 660 N N . ARG A 1 83 ? 10.900 -9.843 -5.795 1.00 94.50 83 ARG A N 1
ATOM 661 C CA . ARG A 1 83 ? 11.267 -11.047 -6.552 1.00 94.50 83 ARG A CA 1
ATOM 662 C C . ARG A 1 83 ? 12.061 -10.727 -7.813 1.00 94.50 83 ARG A C 1
ATOM 664 O O . ARG A 1 83 ? 12.889 -11.536 -8.215 1.00 94.50 83 ARG A O 1
ATOM 671 N N . VAL A 1 84 ? 11.780 -9.618 -8.494 1.00 94.06 84 VAL A N 1
ATOM 672 C CA . VAL A 1 84 ? 12.476 -9.238 -9.732 1.00 94.06 84 VAL A CA 1
ATOM 673 C C . VAL A 1 84 ? 13.825 -8.601 -9.422 1.00 94.06 84 VAL A C 1
ATOM 675 O O . VAL A 1 84 ? 14.826 -8.988 -10.025 1.00 94.06 84 VAL A O 1
ATOM 678 N N . THR A 1 85 ? 13.872 -7.662 -8.479 1.00 95.88 85 THR A N 1
ATOM 679 C CA . THR A 1 85 ? 15.091 -6.916 -8.153 1.00 95.88 85 THR A CA 1
ATOM 680 C C . THR A 1 85 ? 16.126 -7.801 -7.484 1.00 95.88 85 THR A C 1
ATOM 682 O O . THR A 1 85 ? 17.310 -7.657 -7.776 1.00 95.88 85 THR A O 1
ATOM 685 N N . ASN A 1 86 ? 15.704 -8.756 -6.652 1.00 95.62 86 ASN A N 1
ATOM 686 C CA . ASN A 1 86 ? 16.619 -9.600 -5.883 1.00 95.62 86 ASN A CA 1
ATOM 687 C C . ASN A 1 86 ? 17.187 -10.789 -6.679 1.00 95.62 86 ASN A C 1
ATOM 689 O O . ASN A 1 86 ? 18.016 -11.525 -6.152 1.00 95.62 86 ASN A O 1
ATOM 693 N N . LYS A 1 87 ? 16.818 -10.963 -7.960 1.00 95.12 87 LYS A N 1
ATOM 694 C CA . LYS A 1 87 ? 17.467 -11.948 -8.857 1.00 95.12 87 LYS A CA 1
ATOM 695 C C . LYS A 1 87 ? 18.945 -11.652 -9.100 1.00 95.12 87 LYS A C 1
ATOM 697 O O . LYS A 1 87 ? 19.698 -12.551 -9.462 1.00 95.12 87 LYS A O 1
ATOM 702 N N . SER A 1 88 ? 19.338 -10.396 -8.925 1.00 91.94 88 SER A N 1
ATOM 703 C CA . SER A 1 88 ? 20.685 -9.905 -9.183 1.00 91.94 88 SER A CA 1
ATOM 704 C C . SER A 1 88 ? 21.213 -9.209 -7.939 1.00 91.94 88 SER A C 1
ATOM 706 O O . SER A 1 88 ? 20.475 -8.509 -7.245 1.00 91.94 88 SER A O 1
ATOM 708 N N . ARG A 1 89 ? 22.514 -9.340 -7.676 1.00 95.12 89 ARG A N 1
ATOM 709 C CA . ARG A 1 89 ? 23.171 -8.539 -6.643 1.00 95.12 89 ARG A CA 1
ATOM 710 C C . ARG A 1 89 ? 23.381 -7.113 -7.155 1.00 95.12 89 ARG A C 1
ATOM 712 O O . ARG A 1 89 ? 23.851 -6.924 -8.273 1.00 95.12 89 ARG A O 1
ATOM 719 N N . HIS A 1 90 ? 23.103 -6.123 -6.311 1.00 96.62 90 HIS A N 1
ATOM 720 C CA . HIS A 1 90 ? 23.317 -4.708 -6.627 1.00 96.62 90 HIS A CA 1
ATOM 721 C C . HIS A 1 90 ? 24.567 -4.191 -5.909 1.00 96.62 90 HIS A C 1
ATOM 723 O O . HIS A 1 90 ? 24.626 -4.277 -4.683 1.00 96.62 90 HIS A O 1
ATOM 729 N N . PRO A 1 91 ? 25.574 -3.659 -6.625 1.00 96.31 91 PRO A N 1
ATOM 730 C CA . PRO A 1 91 ? 26.826 -3.207 -6.013 1.00 96.31 91 PRO A CA 1
ATOM 731 C C . PRO A 1 91 ? 26.689 -1.892 -5.233 1.00 96.31 91 PRO A C 1
ATOM 733 O O . PRO A 1 91 ? 27.559 -1.562 -4.434 1.00 96.31 91 PRO A O 1
ATOM 736 N N . ASN A 1 92 ? 25.627 -1.117 -5.473 1.00 96.50 92 ASN A N 1
ATOM 737 C CA . ASN A 1 92 ? 25.360 0.143 -4.787 1.00 96.50 92 ASN A CA 1
ATOM 738 C C . ASN A 1 92 ? 23.867 0.510 -4.841 1.00 96.50 92 ASN A C 1
ATOM 740 O O . ASN A 1 92 ? 23.081 -0.084 -5.584 1.00 96.50 92 ASN A O 1
ATOM 744 N N . VAL A 1 93 ? 23.497 1.530 -4.061 1.00 96.62 93 VAL A N 1
ATOM 745 C CA . VAL A 1 93 ? 22.118 2.030 -3.947 1.00 96.62 93 VAL A CA 1
ATOM 746 C C . VAL A 1 93 ? 21.570 2.527 -5.287 1.00 96.62 93 VAL A C 1
ATOM 748 O O . VAL A 1 93 ? 20.393 2.324 -5.568 1.00 96.62 93 VAL A O 1
ATOM 751 N N . THR A 1 94 ? 22.401 3.131 -6.142 1.00 97.44 94 THR A N 1
ATOM 752 C CA . THR A 1 94 ? 21.972 3.608 -7.465 1.00 97.44 94 THR A CA 1
ATOM 753 C C . THR A 1 94 ? 21.526 2.447 -8.348 1.00 97.44 94 THR A C 1
ATOM 755 O O . THR A 1 94 ? 20.424 2.490 -8.885 1.00 97.44 94 THR A O 1
ATOM 758 N N . SER A 1 95 ? 22.325 1.377 -8.424 1.00 96.94 95 SER A N 1
ATOM 759 C CA . SER A 1 95 ? 21.975 0.154 -9.156 1.00 96.94 95 SER A CA 1
ATOM 760 C C . SER A 1 95 ? 20.666 -0.450 -8.650 1.00 96.94 95 SER A C 1
ATOM 762 O O . SER A 1 95 ? 19.789 -0.777 -9.449 1.00 96.94 95 SER A O 1
ATOM 764 N N . LEU A 1 96 ? 20.503 -0.542 -7.326 1.00 96.50 96 LEU A N 1
ATOM 765 C CA . LEU A 1 96 ? 19.278 -1.060 -6.719 1.00 96.50 96 LEU A CA 1
ATOM 766 C C . LEU A 1 96 ? 18.065 -0.186 -7.066 1.00 96.50 96 LEU A C 1
ATOM 768 O O . LEU A 1 96 ? 17.032 -0.699 -7.488 1.00 96.50 96 LEU A O 1
ATOM 772 N N . ARG A 1 97 ? 18.190 1.140 -6.944 1.00 97.44 97 ARG A N 1
ATOM 773 C CA . ARG A 1 97 ? 17.117 2.086 -7.273 1.00 97.44 97 ARG A CA 1
ATOM 774 C C . ARG A 1 97 ? 16.708 1.980 -8.740 1.00 97.44 97 ARG A C 1
ATOM 776 O O . ARG A 1 97 ? 15.512 1.960 -9.026 1.00 97.44 97 ARG A O 1
ATOM 783 N N . THR A 1 98 ? 17.674 1.880 -9.652 1.00 96.25 98 THR A N 1
ATOM 784 C CA . THR A 1 98 ? 17.412 1.686 -11.084 1.00 96.25 98 THR A CA 1
ATOM 785 C C . THR A 1 98 ? 16.685 0.369 -11.340 1.00 96.25 98 THR A C 1
ATOM 787 O O . THR A 1 98 ? 15.709 0.353 -12.087 1.00 96.25 98 THR A O 1
ATOM 790 N N . ALA A 1 99 ? 17.097 -0.721 -10.687 1.00 96.31 99 ALA A N 1
ATOM 791 C CA . ALA A 1 99 ? 16.435 -2.015 -10.821 1.00 96.31 99 ALA A CA 1
ATOM 792 C C . ALA A 1 99 ? 14.991 -1.988 -10.295 1.00 96.31 99 ALA A C 1
ATOM 794 O O . ALA A 1 99 ? 14.094 -2.501 -10.961 1.00 96.31 99 ALA A O 1
ATOM 795 N N . ILE A 1 100 ? 14.750 -1.346 -9.147 1.00 96.31 100 ILE A N 1
ATOM 796 C CA . ILE A 1 100 ? 13.402 -1.151 -8.594 1.00 96.31 100 ILE A CA 1
ATOM 797 C C . ILE A 1 100 ? 12.536 -0.371 -9.587 1.00 96.31 100 ILE A C 1
ATOM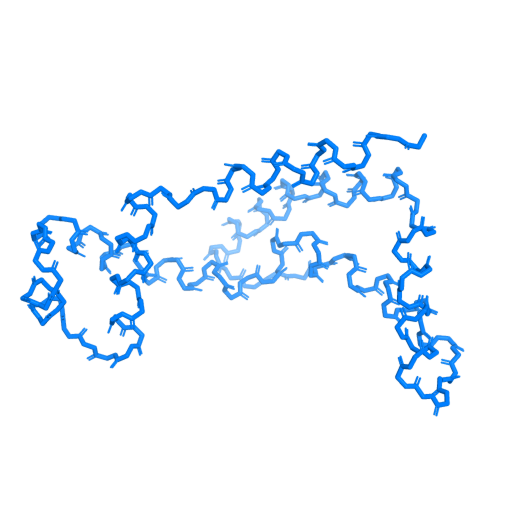 799 O O . ILE A 1 100 ? 11.454 -0.825 -9.948 1.00 96.31 100 ILE A O 1
ATOM 803 N N . GLN A 1 101 ? 13.018 0.770 -10.087 1.00 96.50 101 GLN A N 1
ATOM 804 C CA . GLN A 1 101 ? 12.282 1.581 -11.063 1.00 96.50 101 GLN A CA 1
ATOM 805 C C . GLN A 1 101 ? 11.961 0.796 -12.342 1.00 96.50 101 GLN A C 1
ATOM 807 O O . GLN A 1 101 ? 10.833 0.860 -12.829 1.00 96.50 101 GLN A O 1
ATOM 812 N N . ALA A 1 102 ? 12.918 0.021 -12.856 1.00 95.06 102 ALA A N 1
ATOM 813 C CA . ALA A 1 102 ? 12.704 -0.834 -14.018 1.00 95.06 102 ALA A CA 1
ATOM 814 C C . ALA A 1 102 ? 11.658 -1.928 -13.747 1.00 95.06 102 ALA A C 1
ATOM 816 O O . ALA A 1 102 ? 10.812 -2.176 -14.603 1.00 95.06 102 ALA A O 1
ATOM 817 N N . ALA A 1 103 ? 11.665 -2.540 -12.558 1.00 94.56 103 ALA A N 1
ATOM 818 C CA . ALA A 1 103 ? 10.669 -3.535 -12.162 1.00 94.56 103 ALA A CA 1
ATOM 819 C C . ALA A 1 103 ? 9.252 -2.942 -12.080 1.00 94.56 103 ALA A C 1
ATOM 821 O O . ALA A 1 103 ? 8.301 -3.582 -12.522 1.00 94.56 103 ALA A O 1
ATOM 822 N N . PHE A 1 104 ? 9.112 -1.710 -11.580 1.00 92.50 104 PHE A N 1
ATOM 823 C CA . PHE A 1 104 ? 7.834 -0.992 -11.583 1.00 92.50 104 PHE A CA 1
ATOM 824 C C . PHE A 1 104 ? 7.337 -0.695 -13.003 1.00 92.50 104 PHE A C 1
ATOM 826 O O . PHE A 1 104 ? 6.176 -0.950 -13.310 1.00 92.50 104 PHE A O 1
ATOM 833 N N . VAL A 1 105 ? 8.203 -0.174 -13.881 1.00 93.50 105 VAL A N 1
ATOM 834 C CA . VAL A 1 105 ? 7.833 0.182 -15.265 1.00 93.50 105 VAL A CA 1
ATOM 835 C C . VAL A 1 105 ? 7.542 -1.055 -16.118 1.00 93.50 105 VAL A C 1
ATOM 837 O O . VAL A 1 105 ? 6.662 -1.016 -16.972 1.00 93.50 105 VAL A O 1
ATOM 840 N N . GLY A 1 106 ? 8.271 -2.148 -15.892 1.00 92.25 106 GLY A N 1
ATOM 841 C CA . GLY A 1 106 ? 8.104 -3.407 -16.616 1.00 92.25 106 GLY A CA 1
ATOM 842 C C . GLY A 1 106 ? 6.947 -4.277 -16.120 1.00 92.25 106 GLY A C 1
ATOM 843 O O . GLY A 1 106 ? 6.752 -5.370 -16.649 1.00 92.25 106 GLY A O 1
ATOM 844 N N . MET A 1 107 ? 6.202 -3.842 -15.099 1.00 91.50 107 MET A N 1
ATOM 845 C CA . MET A 1 107 ? 5.091 -4.617 -14.559 1.00 91.50 107 MET A CA 1
ATOM 846 C C . MET A 1 107 ? 3.912 -4.628 -15.536 1.00 91.50 107 MET A C 1
ATOM 848 O O . MET A 1 107 ? 3.433 -3.583 -15.971 1.00 91.50 107 MET A O 1
ATOM 852 N N . ASP A 1 108 ? 3.427 -5.825 -15.866 1.00 91.88 108 ASP A N 1
ATOM 853 C CA . ASP A 1 108 ? 2.297 -5.991 -16.776 1.00 91.88 108 ASP A CA 1
ATOM 854 C C . ASP A 1 108 ? 1.013 -5.389 -16.185 1.00 91.88 108 ASP A C 1
ATOM 856 O O . ASP A 1 108 ? 0.538 -5.799 -15.119 1.00 91.88 108 ASP A O 1
ATOM 860 N N . SER A 1 109 ? 0.421 -4.439 -16.911 1.00 89.31 109 SER A N 1
ATOM 861 C CA . SER A 1 109 ? -0.770 -3.720 -16.459 1.00 89.31 109 SER A CA 1
ATOM 862 C C . SER A 1 109 ? -1.980 -4.639 -16.292 1.00 89.31 109 SER A C 1
ATOM 864 O O . SER A 1 109 ? -2.787 -4.399 -15.395 1.00 89.31 109 SER A O 1
ATOM 866 N N . ALA A 1 110 ? -2.116 -5.691 -17.109 1.00 91.69 110 ALA A N 1
ATOM 867 C CA . ALA A 1 110 ? -3.210 -6.650 -16.952 1.00 91.69 110 ALA A CA 1
ATOM 868 C C . ALA A 1 110 ? -3.059 -7.452 -15.651 1.00 91.69 110 ALA A C 1
ATOM 870 O O . ALA A 1 110 ? -4.035 -7.760 -14.967 1.00 91.69 110 ALA A O 1
ATOM 871 N N . THR A 1 111 ? -1.824 -7.760 -15.267 1.00 87.62 111 THR A N 1
ATOM 872 C CA . THR A 1 111 ? -1.533 -8.436 -14.007 1.00 87.62 111 THR A CA 1
ATOM 873 C C . THR A 1 111 ? -1.769 -7.529 -12.799 1.00 87.62 111 THR A C 1
ATOM 875 O O . THR A 1 111 ? -2.366 -7.983 -11.822 1.00 87.62 111 THR A O 1
ATOM 878 N N . LEU A 1 112 ? -1.397 -6.248 -12.881 1.00 89.94 112 LEU A N 1
ATOM 879 C CA . LEU A 1 112 ? -1.719 -5.269 -11.839 1.00 89.94 112 LEU A CA 1
ATOM 880 C C . LEU A 1 112 ? -3.236 -5.107 -11.668 1.00 89.94 112 LEU A C 1
ATOM 882 O O . LEU A 1 112 ? -3.735 -5.106 -10.545 1.00 89.94 112 LEU A O 1
ATOM 886 N N . GLN A 1 113 ? -3.982 -5.043 -12.772 1.00 92.00 113 GLN A N 1
ATOM 887 C CA . GLN A 1 113 ? -5.440 -4.965 -12.732 1.00 92.00 113 GLN A CA 1
ATOM 888 C C . GLN A 1 113 ? -6.054 -6.183 -12.030 1.00 92.00 113 GLN A C 1
ATOM 890 O O . GLN A 1 113 ? -6.853 -6.013 -11.110 1.00 92.00 113 GLN A O 1
ATOM 895 N N . ARG A 1 114 ? -5.619 -7.402 -12.378 1.00 90.06 114 ARG A N 1
ATOM 896 C CA . ARG A 1 114 ? -6.058 -8.629 -11.690 1.00 90.06 114 ARG A CA 1
ATOM 897 C C . ARG A 1 114 ? -5.742 -8.608 -10.195 1.00 90.06 114 ARG A C 1
ATOM 899 O O . ARG A 1 114 ? -6.525 -9.115 -9.398 1.00 90.06 114 ARG A O 1
ATOM 906 N N . ALA A 1 115 ? -4.601 -8.044 -9.796 1.00 89.12 115 ALA A N 1
ATOM 907 C CA . ALA A 1 115 ? -4.259 -7.904 -8.385 1.00 89.12 115 ALA A CA 1
ATOM 908 C C . ALA A 1 115 ? -5.218 -6.950 -7.660 1.00 89.12 115 ALA A C 1
ATOM 910 O O . ALA A 1 115 ? -5.664 -7.272 -6.561 1.00 89.12 115 ALA A O 1
ATOM 911 N N . CYS A 1 116 ? -5.589 -5.829 -8.281 1.00 90.19 116 CYS A N 1
ATOM 912 C CA . CYS A 1 116 ? -6.588 -4.904 -7.741 1.00 90.19 116 CYS A CA 1
ATOM 913 C C . CYS A 1 116 ? -7.992 -5.526 -7.683 1.00 90.19 116 CYS A C 1
ATOM 915 O O . CYS A 1 116 ? -8.722 -5.306 -6.722 1.00 90.19 116 CYS A O 1
ATOM 917 N N . GLU A 1 117 ? -8.376 -6.341 -8.668 1.00 91.19 117 GLU A N 1
ATOM 918 C CA . GLU A 1 117 ? -9.677 -7.030 -8.688 1.00 91.19 117 GLU A CA 1
ATOM 919 C C . GLU A 1 117 ? -9.848 -8.007 -7.510 1.00 91.19 117 GLU A C 1
ATOM 921 O O . GLU A 1 117 ? -10.966 -8.205 -7.028 1.00 91.19 117 GLU A O 1
ATOM 926 N N . ARG A 1 118 ? -8.742 -8.545 -6.974 1.00 90.12 118 ARG A N 1
ATOM 927 C CA . ARG A 1 118 ? -8.738 -9.395 -5.768 1.00 90.12 118 ARG A CA 1
ATOM 928 C C . ARG A 1 118 ? -9.052 -8.640 -4.480 1.00 90.12 118 ARG A C 1
ATOM 930 O O . ARG A 1 118 ? -9.364 -9.291 -3.487 1.00 90.12 118 ARG A O 1
ATOM 937 N N . PHE A 1 119 ? -9.007 -7.306 -4.475 1.00 89.00 119 PHE A N 1
ATOM 938 C CA . PHE A 1 119 ? -9.292 -6.508 -3.279 1.00 89.00 119 PHE A CA 1
ATOM 939 C C . PHE A 1 119 ? -10.655 -6.857 -2.673 1.00 89.00 119 PHE A C 1
ATOM 941 O O . PHE A 1 119 ? -10.758 -7.068 -1.468 1.00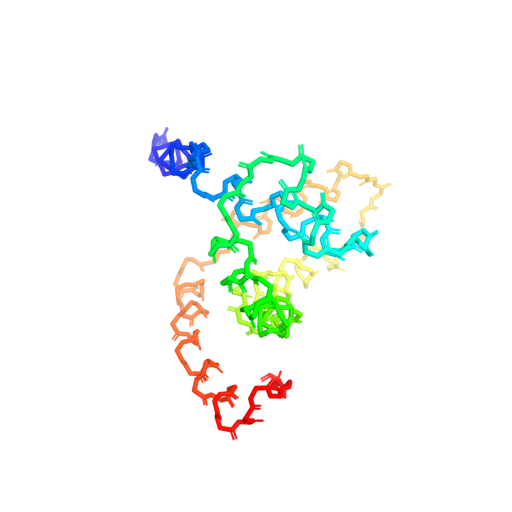 89.00 119 PHE A O 1
ATOM 948 N N . ARG A 1 120 ? -11.691 -6.999 -3.514 1.00 89.31 120 ARG A N 1
ATOM 949 C CA . ARG A 1 120 ? -13.037 -7.369 -3.050 1.00 89.31 120 ARG A CA 1
ATOM 950 C C . ARG A 1 120 ? -13.034 -8.717 -2.331 1.00 89.31 120 ARG A C 1
ATOM 952 O O . ARG A 1 120 ? -13.541 -8.804 -1.222 1.00 89.31 120 ARG A O 1
ATOM 959 N N . GLN A 1 121 ? -12.426 -9.730 -2.941 1.00 90.69 121 GLN A N 1
ATOM 960 C CA . GLN A 1 121 ? -12.344 -11.066 -2.350 1.00 90.69 121 GLN A CA 1
ATOM 961 C C . GLN A 1 121 ? -11.559 -11.046 -1.036 1.00 90.69 121 GLN A C 1
ATOM 963 O O . GLN A 1 121 ? -11.981 -11.663 -0.070 1.00 90.69 121 GLN A O 1
ATOM 968 N N . ARG A 1 122 ? -10.453 -10.293 -0.961 1.00 89.94 122 ARG A N 1
ATOM 969 C CA . ARG A 1 122 ? -9.677 -10.163 0.282 1.00 89.94 122 ARG A CA 1
ATOM 970 C C . ARG A 1 122 ? -10.492 -9.492 1.391 1.00 89.94 122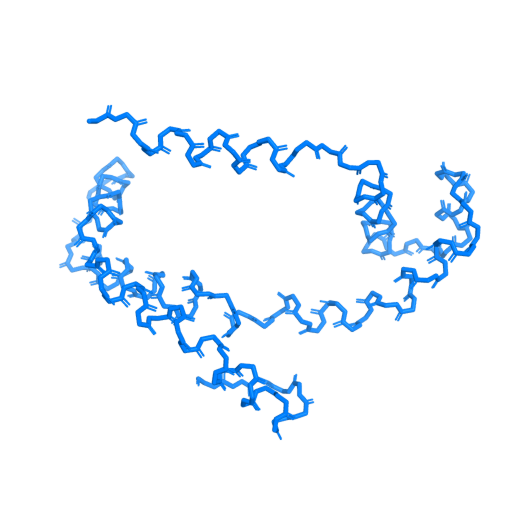 ARG A C 1
ATOM 972 O O . ARG A 1 122 ? -10.498 -10.004 2.501 1.00 89.94 122 ARG A O 1
ATOM 979 N N . ILE A 1 123 ? -11.249 -8.430 1.093 1.00 88.88 123 ILE A N 1
ATOM 980 C CA . ILE A 1 123 ? -12.187 -7.818 2.055 1.00 88.88 123 ILE A CA 1
ATOM 981 C C . ILE A 1 123 ? -13.229 -8.831 2.538 1.00 88.88 123 ILE A C 1
ATOM 983 O O . ILE A 1 123 ? -13.490 -8.915 3.734 1.00 88.88 123 ILE A O 1
ATOM 987 N N . GLU A 1 124 ? -13.812 -9.615 1.631 1.00 91.19 124 GLU A N 1
ATOM 988 C CA . GLU A 1 124 ? -14.772 -10.663 1.992 1.00 91.19 124 GLU A CA 1
ATOM 989 C C . GLU A 1 124 ? -14.139 -11.704 2.928 1.00 91.19 124 GLU A C 1
ATOM 991 O O . GLU A 1 124 ? -14.756 -12.072 3.929 1.00 91.19 124 GLU A O 1
ATOM 996 N N . THR A 1 125 ? -12.892 -12.111 2.678 1.00 89.19 125 THR A N 1
ATOM 997 C CA . THR A 1 125 ? -12.147 -13.016 3.564 1.00 89.19 125 THR A CA 1
ATOM 998 C C . THR A 1 125 ? -11.873 -12.383 4.930 1.00 89.19 125 THR A C 1
ATOM 1000 O O . THR A 1 125 ? -12.067 -13.046 5.945 1.00 89.19 125 THR A O 1
ATOM 1003 N N . VAL A 1 126 ? -11.493 -11.100 4.996 1.00 86.62 126 VAL A N 1
ATOM 1004 C CA . VAL A 1 126 ? -11.313 -10.382 6.275 1.00 86.62 126 VAL A CA 1
ATOM 1005 C C . VAL A 1 126 ? -12.625 -10.333 7.061 1.00 86.62 126 VAL A C 1
ATOM 1007 O O . VAL A 1 126 ? -12.631 -10.572 8.269 1.00 86.62 126 VAL A O 1
ATOM 1010 N N . ILE A 1 127 ? -13.754 -10.080 6.391 1.00 85.94 127 ILE A N 1
ATOM 1011 C CA . ILE A 1 127 ? -15.083 -10.091 7.021 1.00 85.94 127 ILE A CA 1
ATOM 1012 C C . ILE A 1 127 ? -15.397 -11.484 7.579 1.00 85.94 127 ILE A C 1
ATOM 1014 O O . ILE A 1 127 ? -15.787 -11.597 8.738 1.00 85.94 127 ILE A O 1
ATOM 1018 N N . GLN A 1 128 ? -15.182 -12.545 6.796 1.00 88.38 128 GLN A N 1
ATOM 1019 C CA . GLN A 1 128 ? -15.377 -13.931 7.248 1.00 88.38 128 GLN A CA 1
ATOM 1020 C C . GLN A 1 128 ? -14.455 -14.298 8.418 1.00 88.38 128 GLN A C 1
ATOM 1022 O O . GLN A 1 128 ? -14.850 -15.041 9.316 1.00 88.38 128 GLN A O 1
ATOM 1027 N N . ALA A 1 129 ? -13.246 -13.741 8.439 1.00 84.56 129 ALA A N 1
ATOM 1028 C CA . ALA A 1 129 ? -12.283 -13.906 9.517 1.00 84.56 129 ALA A CA 1
ATOM 1029 C C . ALA A 1 129 ? -12.579 -13.014 10.740 1.00 84.56 129 ALA A C 1
ATOM 1031 O O . ALA A 1 129 ? -11.799 -13.022 11.694 1.00 84.56 129 ALA A O 1
ATOM 1032 N N . ASN A 1 130 ? -13.688 -12.260 10.750 1.00 82.12 130 ASN A N 1
ATOM 1033 C CA . ASN A 1 130 ? -14.037 -11.279 11.783 1.00 82.12 130 ASN A CA 1
ATOM 1034 C C . ASN A 1 130 ? -12.918 -10.252 12.038 1.00 82.12 130 ASN A C 1
ATOM 1036 O O . ASN A 1 130 ? -12.594 -9.946 13.185 1.00 82.12 130 ASN A O 1
ATOM 1040 N N . GLY A 1 131 ? -12.300 -9.746 10.969 1.00 77.94 131 GLY A N 1
ATOM 1041 C CA . GLY A 1 131 ? -11.229 -8.749 11.050 1.00 77.94 131 GLY A CA 1
ATOM 1042 C C . GLY A 1 131 ? -9.862 -9.309 11.451 1.00 77.94 131 GLY A C 1
ATOM 1043 O O . GLY A 1 131 ? -8.971 -8.535 11.787 1.00 77.94 131 GLY A O 1
ATOM 1044 N N . ARG A 1 132 ? -9.690 -10.637 11.468 1.00 77.25 132 ARG A N 1
ATOM 1045 C CA . ARG A 1 132 ? -8.389 -11.275 11.720 1.00 77.25 132 ARG A CA 1
ATOM 1046 C C . ARG A 1 132 ? -7.528 -11.292 10.458 1.00 77.25 132 ARG A C 1
ATOM 1048 O O . ARG A 1 132 ? -8.037 -11.171 9.349 1.00 77.25 132 ARG A O 1
ATOM 1055 N N . TYR A 1 133 ? -6.230 -11.505 10.666 1.00 78.12 133 TYR A N 1
ATOM 1056 C CA . TYR A 1 133 ? -5.243 -11.685 9.605 1.00 78.12 133 TYR A CA 1
ATOM 1057 C C . TYR A 1 133 ? -5.651 -12.788 8.615 1.00 78.12 133 TYR A C 1
ATOM 1059 O O . TYR A 1 133 ? -6.157 -13.839 9.019 1.00 78.12 133 TYR A O 1
ATOM 1067 N N . ILE A 1 134 ? -5.390 -12.542 7.331 1.00 80.00 134 ILE A N 1
ATOM 1068 C CA . ILE A 1 134 ? -5.624 -13.462 6.213 1.00 80.00 134 ILE A CA 1
ATOM 1069 C C . ILE A 1 134 ? -4.336 -13.598 5.388 1.00 80.00 134 ILE A C 1
ATOM 1071 O O . ILE A 1 134 ? -3.535 -12.668 5.357 1.00 80.00 134 ILE A O 1
ATOM 1075 N N . GLU A 1 135 ? -4.143 -14.725 4.701 1.00 73.44 135 GLU A N 1
ATOM 1076 C CA . GLU A 1 135 ? -3.026 -14.930 3.756 1.00 73.44 135 GLU A CA 1
ATOM 1077 C C . GLU A 1 135 ? -3.401 -14.466 2.329 1.00 73.44 135 GLU A C 1
ATOM 1079 O O . GLU A 1 135 ? -4.488 -14.823 1.821 1.00 73.44 135 GLU A O 1
#

Mean predicted aligned error: 13.23 Å

Foldseek 3Di:
DPVVVVVVVVVVVVVPDDPLNVLLVQLLVCVVVVHDLVRSCVPVVDDSVSSVVSVVCVVVVVLVVPALLLDLCRVPVVVQLCVQLVVDDDPDPVSSVVSSVCSVVPDDPVVSVVSNVCNVVSVVVCVVVVSDHDD

Nearest PDB structures (foldseek):
  3k9j-assembly3_B  TM=9.056E-01  e=3.691E-01  Homo sapiens
  3k9k-assembly3_B  TM=8.985E-01  e=5.358E-01  Homo sapiens
  3k9j-assembly2_A  TM=8.750E-01  e=9.621E-01  Homo sapiens
  4y60-assembly1_C  TM=5.095E-01  e=5.009E+00  Mus musculus

Organism: NCBI:txid471704

pLDDT: mean 81.65, std 16.58, range [37.16, 97.44]